Protein AF-A0A2T8HX60-F1 (afdb_monomer_lite)

Organism: NCBI:txid2172121

Sequence (110 aa):
MSPNERKAMIRKDHADLSLIKQCKLLKISRSSLYYTPVGVNAETLKLMNEIDRVFTKYPFFGSRQIAAYLPRNGFHAGRHRVRRLMGLMVSVRLRRSDGAMKCLLDVHQR

InterPro domains:
  IPR025948 HTH-like domain [PF13276] (46-87)

Secondary structure (DSSP, 8-state):
--HHHHHHT--TT-SS--HHHHHHHTT--HHHHH----PPPHHHHHHHHHHHHHHHH-TT--HHHHHHHGGGGT----HHHHHHHHHHHHHHHTT-----------S---

pLDDT: mean 74.8, std 18.22, range [28.78, 91.25]

Radius of gyration: 20.83 Å; chains: 1; bounding box: 56×25×52 Å

Foldseek 3Di:
DDPVVLLVPQDPPDPPDDSVNSCVVSVHDPVVNVDDDDDQDPLNVVVLVLLVVVCVVPVPDALCNSQVCQVVVVDHDDSVSSNVSVVVVVVVVVVDPDDDPDDPPDPDDD

Structure (mmCIF, N/CA/C/O backbone):
data_AF-A0A2T8HX60-F1
#
_entry.id   AF-A0A2T8HX60-F1
#
loop_
_atom_site.group_PDB
_atom_site.id
_atom_site.type_symbol
_atom_site.label_atom_id
_atom_site.label_alt_id
_atom_site.label_comp_id
_atom_site.label_asym_id
_atom_site.label_entity_id
_atom_site.label_seq_id
_atom_site.pdbx_PDB_ins_code
_atom_site.Cartn_x
_atom_site.Cartn_y
_atom_site.Cartn_z
_atom_site.occupancy
_atom_site.B_iso_or_equiv
_atom_site.auth_seq_id
_atom_site.auth_comp_id
_atom_site.auth_asym_id
_atom_site.auth_atom_id
_atom_site.pdbx_PDB_model_num
ATOM 1 N N . MET A 1 1 ? 5.565 7.638 -23.704 1.00 61.66 1 MET A N 1
ATOM 2 C CA . MET A 1 1 ? 5.446 6.167 -23.633 1.00 61.66 1 MET A CA 1
ATOM 3 C C . MET A 1 1 ? 5.585 5.668 -22.205 1.00 61.66 1 MET A C 1
ATOM 5 O O . MET A 1 1 ? 6.583 5.952 -21.534 1.00 61.66 1 MET A O 1
ATOM 9 N N . SER A 1 2 ? 4.587 4.924 -21.740 1.00 76.56 2 SER A N 1
ATOM 10 C CA . SER A 1 2 ? 4.588 4.257 -20.443 1.00 76.56 2 SER A CA 1
ATOM 11 C C . SER A 1 2 ? 5.667 3.160 -20.386 1.00 76.56 2 SER A C 1
ATOM 13 O O . SER A 1 2 ? 6.133 2.668 -21.419 1.00 76.56 2 SER A O 1
ATOM 15 N N . PRO A 1 3 ? 6.123 2.759 -19.189 1.00 73.69 3 PRO A N 1
ATOM 16 C CA . PRO A 1 3 ? 7.062 1.646 -19.048 1.00 73.69 3 PRO A CA 1
ATOM 17 C C . PRO A 1 3 ? 6.538 0.322 -19.626 1.00 73.69 3 PRO A C 1
ATOM 19 O O . PRO A 1 3 ? 7.337 -0.484 -20.092 1.00 73.69 3 PRO A O 1
ATOM 22 N N . ASN A 1 4 ? 5.218 0.102 -19.623 1.00 78.06 4 ASN A N 1
ATOM 23 C CA . ASN A 1 4 ? 4.605 -1.120 -20.148 1.00 78.06 4 ASN A CA 1
ATOM 24 C C . ASN A 1 4 ? 4.627 -1.162 -21.681 1.00 78.06 4 ASN A C 1
ATOM 26 O O . ASN A 1 4 ? 4.967 -2.194 -22.249 1.00 78.06 4 ASN A O 1
ATOM 30 N N . GLU A 1 5 ? 4.360 -0.033 -22.342 1.00 79.88 5 GLU A N 1
ATOM 31 C CA . GLU A 1 5 ? 4.465 0.084 -23.806 1.00 79.88 5 GLU A CA 1
ATOM 32 C C . GLU A 1 5 ? 5.886 -0.216 -24.281 1.00 79.88 5 GLU A C 1
ATOM 34 O O . GLU A 1 5 ? 6.091 -0.978 -25.220 1.00 79.88 5 GLU A O 1
ATOM 39 N N . ARG A 1 6 ? 6.888 0.312 -23.570 1.00 81.88 6 ARG A N 1
ATOM 40 C CA . ARG A 1 6 ? 8.293 0.052 -23.891 1.00 81.88 6 ARG A CA 1
ATOM 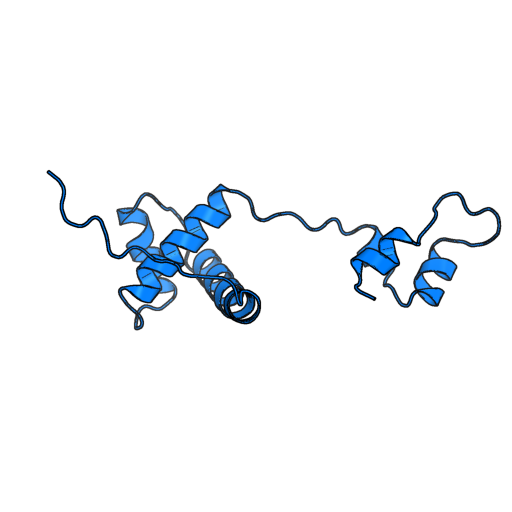41 C C . ARG A 1 6 ? 8.675 -1.419 -23.686 1.00 81.88 6 ARG A C 1
ATOM 43 O O . ARG A 1 6 ? 9.475 -1.938 -24.451 1.00 81.88 6 ARG A O 1
ATOM 50 N N . LYS A 1 7 ? 8.103 -2.118 -22.697 1.00 80.25 7 LYS A N 1
ATOM 51 C CA . LYS A 1 7 ? 8.326 -3.567 -22.520 1.00 80.25 7 LYS A CA 1
ATOM 52 C C . LYS A 1 7 ? 7.730 -4.390 -23.662 1.00 80.25 7 LYS A C 1
ATOM 54 O O . LYS A 1 7 ? 8.363 -5.351 -24.083 1.00 80.25 7 LYS A O 1
ATOM 59 N N . ALA A 1 8 ? 6.552 -4.013 -24.161 1.00 83.00 8 ALA A N 1
ATOM 60 C CA . ALA A 1 8 ? 5.886 -4.713 -25.262 1.00 83.00 8 ALA A CA 1
ATOM 61 C C . ALA A 1 8 ? 6.681 -4.655 -26.581 1.00 83.00 8 ALA A C 1
ATOM 63 O O . ALA A 1 8 ? 6.529 -5.526 -27.429 1.00 83.00 8 ALA A O 1
ATOM 64 N N . MET A 1 9 ? 7.567 -3.665 -26.734 1.00 84.81 9 MET A N 1
ATOM 65 C CA . MET A 1 9 ? 8.452 -3.526 -27.897 1.00 84.81 9 MET A CA 1
ATOM 66 C C . MET A 1 9 ? 9.658 -4.478 -27.879 1.00 84.81 9 MET A C 1
ATOM 68 O O . MET A 1 9 ? 10.383 -4.557 -28.869 1.00 84.81 9 MET A O 1
ATOM 72 N N . ILE A 1 10 ? 9.907 -5.187 -26.773 1.00 83.88 10 ILE A N 1
ATOM 73 C CA . ILE A 1 10 ? 11.061 -6.081 -26.651 1.00 83.88 10 ILE A CA 1
ATOM 74 C C . ILE A 1 10 ? 10.733 -7.440 -27.268 1.00 83.88 10 ILE A C 1
ATOM 76 O O . ILE A 1 10 ? 9.818 -8.134 -26.827 1.00 83.88 10 ILE A O 1
ATOM 80 N N . ARG A 1 11 ? 11.530 -7.850 -28.258 1.00 81.75 11 ARG A N 1
ATOM 81 C CA . ARG A 1 11 ? 11.394 -9.135 -28.953 1.00 81.75 11 ARG A CA 1
ATOM 82 C C . ARG A 1 11 ? 12.524 -10.071 -28.546 1.00 81.75 11 ARG A C 1
ATOM 84 O O . ARG A 1 11 ? 13.696 -9.750 -28.737 1.00 81.75 11 ARG A O 1
ATOM 91 N N . LYS A 1 12 ? 12.175 -11.236 -27.992 1.00 73.44 12 LYS A N 1
ATOM 92 C CA . LYS A 1 12 ? 13.152 -12.268 -27.603 1.00 73.44 12 LYS A CA 1
ATOM 93 C C . LYS A 1 12 ? 13.810 -12.933 -28.814 1.00 73.44 12 LYS A C 1
ATOM 95 O O . LYS A 1 12 ? 14.993 -13.239 -28.747 1.00 73.44 12 LYS A O 1
ATOM 100 N N . ASP A 1 13 ? 13.083 -13.036 -29.923 1.00 73.38 13 ASP A N 1
ATOM 101 C CA . ASP A 1 13 ? 13.500 -13.787 -31.116 1.00 73.38 13 ASP A CA 1
ATOM 102 C C . ASP A 1 13 ? 14.191 -12.899 -32.164 1.00 73.38 13 ASP A C 1
ATOM 104 O O . ASP A 1 13 ? 14.116 -13.142 -33.366 1.00 73.38 13 ASP A O 1
ATOM 108 N N . HIS A 1 14 ? 14.811 -11.801 -31.729 1.00 75.81 14 HIS A N 1
ATOM 109 C CA . HIS A 1 14 ? 15.467 -10.878 -32.646 1.00 75.81 14 HIS A CA 1
ATOM 110 C C . HIS A 1 14 ? 16.902 -11.343 -32.917 1.00 75.81 14 HIS A C 1
ATOM 112 O O . HIS A 1 14 ? 17.748 -11.271 -32.027 1.00 75.81 14 HIS A O 1
ATOM 118 N N . ALA A 1 15 ? 17.164 -11.805 -34.143 1.00 68.25 15 ALA A N 1
ATOM 119 C CA . ALA A 1 15 ? 18.442 -12.401 -34.541 1.00 68.25 15 ALA A CA 1
ATOM 120 C C . ALA A 1 15 ? 19.659 -11.473 -34.329 1.00 68.25 15 ALA A C 1
ATOM 122 O O . ALA A 1 15 ? 20.715 -11.938 -33.909 1.00 68.25 15 ALA A O 1
ATOM 123 N N . ASP A 1 16 ? 19.494 -10.159 -34.521 1.00 75.81 16 ASP A N 1
ATOM 124 C CA . ASP A 1 16 ? 20.624 -9.212 -34.557 1.00 75.81 16 ASP A CA 1
ATOM 125 C C . ASP A 1 16 ? 20.810 -8.392 -33.265 1.00 75.81 16 ASP A C 1
ATOM 127 O O . ASP A 1 16 ? 21.853 -7.770 -33.029 1.00 75.81 16 ASP A O 1
ATOM 131 N N . LEU A 1 17 ? 19.796 -8.361 -32.393 1.00 79.88 17 LEU A N 1
ATOM 132 C CA . LEU A 1 17 ? 19.754 -7.473 -31.230 1.00 79.88 17 LEU A CA 1
ATOM 133 C C . LEU A 1 17 ? 19.484 -8.241 -29.941 1.00 79.88 17 LEU A C 1
ATOM 135 O O . LEU A 1 17 ? 18.357 -8.635 -29.649 1.00 79.88 17 LEU A O 1
ATOM 139 N N . SER A 1 18 ? 20.510 -8.345 -29.092 1.00 83.44 18 SER A N 1
ATOM 140 C CA . SER A 1 18 ? 20.359 -8.926 -27.758 1.00 83.44 18 SER A CA 1
ATOM 141 C C . SER A 1 18 ? 19.398 -8.113 -26.882 1.00 83.44 18 SER A C 1
ATOM 143 O O . SER A 1 18 ? 19.317 -6.884 -26.978 1.00 83.44 18 SER A O 1
ATOM 145 N N . LEU A 1 19 ? 18.728 -8.788 -25.943 1.00 81.38 19 LEU A N 1
ATOM 146 C CA . LEU A 1 19 ? 17.822 -8.159 -24.970 1.00 81.38 19 LEU A CA 1
ATOM 147 C C . LEU A 1 19 ? 18.475 -6.992 -24.207 1.00 81.38 19 LEU A C 1
ATOM 149 O O . LEU A 1 19 ? 17.801 -6.036 -23.834 1.00 81.38 19 LEU A O 1
ATOM 153 N N . ILE A 1 20 ? 19.794 -7.038 -23.992 1.00 82.06 20 ILE A N 1
ATOM 154 C CA . ILE A 1 20 ? 20.549 -5.962 -23.333 1.00 82.06 20 ILE A CA 1
ATOM 155 C C . ILE A 1 20 ? 20.574 -4.701 -24.205 1.00 82.06 20 ILE A C 1
ATOM 157 O O . ILE A 1 20 ? 20.327 -3.605 -23.697 1.00 82.06 20 ILE A O 1
ATOM 161 N N . LYS A 1 21 ? 20.837 -4.845 -25.511 1.00 85.25 21 LYS A N 1
ATOM 162 C CA . LYS A 1 21 ? 20.830 -3.721 -26.458 1.00 85.25 21 LYS A CA 1
ATOM 163 C C . LYS A 1 21 ? 19.422 -3.136 -26.589 1.00 85.25 21 LYS A C 1
ATOM 165 O O . LYS A 1 21 ? 19.274 -1.921 -26.505 1.00 85.25 21 LYS A O 1
ATOM 170 N N . GLN A 1 22 ? 18.396 -3.985 -26.680 1.00 86.38 22 GLN A N 1
ATOM 171 C CA . GLN A 1 22 ? 16.992 -3.553 -26.738 1.00 86.38 22 GLN A CA 1
ATOM 172 C C . GLN A 1 22 ? 16.574 -2.773 -25.476 1.00 86.38 22 GLN A C 1
ATOM 174 O O . GLN A 1 22 ? 16.037 -1.671 -25.578 1.00 86.38 22 GLN A O 1
ATOM 179 N N . CYS A 1 23 ? 16.907 -3.269 -24.278 1.00 86.38 23 CYS A N 1
ATOM 180 C CA . CYS A 1 23 ? 16.667 -2.556 -23.017 1.00 86.38 23 CYS A CA 1
ATOM 181 C C . CYS A 1 23 ? 17.394 -1.202 -22.953 1.00 86.38 23 CYS A C 1
ATOM 183 O O . CYS A 1 23 ? 16.814 -0.217 -22.492 1.00 86.38 23 CYS A O 1
ATOM 185 N N . LYS A 1 24 ? 18.647 -1.132 -23.434 1.00 86.25 24 LYS A N 1
ATOM 186 C CA . LYS A 1 24 ? 19.439 0.109 -23.462 1.00 86.25 24 LYS A CA 1
ATOM 187 C C . LYS A 1 24 ? 18.832 1.145 -24.414 1.00 86.25 24 LYS A C 1
ATOM 189 O O . LYS A 1 24 ? 18.733 2.310 -24.040 1.00 86.25 24 LYS A O 1
ATOM 194 N N . LEU A 1 25 ? 18.375 0.716 -25.593 1.00 88.38 25 LEU A N 1
ATOM 195 C CA . LEU A 1 25 ? 17.702 1.571 -26.578 1.00 88.38 25 LEU A CA 1
ATOM 196 C C . LEU A 1 25 ? 16.371 2.119 -26.046 1.00 88.38 25 LEU A C 1
ATOM 198 O O . LEU A 1 25 ? 16.098 3.311 -26.153 1.00 88.38 25 LEU A O 1
ATOM 202 N N . LEU A 1 26 ? 15.576 1.268 -25.393 1.00 85.69 26 LEU A N 1
ATOM 203 C CA . LEU A 1 26 ? 14.264 1.629 -24.846 1.00 85.69 26 LEU A CA 1
ATOM 204 C C . LEU A 1 26 ? 14.341 2.318 -23.468 1.00 85.69 26 LEU A C 1
ATOM 206 O O . LEU A 1 26 ? 13.309 2.662 -22.879 1.00 85.69 26 LEU A O 1
ATOM 210 N N . LYS A 1 27 ? 15.555 2.529 -22.937 1.00 85.88 27 LYS A N 1
ATOM 211 C CA . LYS A 1 27 ? 15.816 3.087 -21.599 1.00 85.88 27 LYS A CA 1
ATOM 212 C C . LYS A 1 27 ? 15.015 2.362 -20.502 1.00 85.88 27 LYS A C 1
ATOM 214 O O . LYS A 1 27 ? 14.371 3.000 -19.665 1.00 85.88 27 LYS A O 1
ATOM 219 N N . ILE A 1 28 ? 15.016 1.027 -20.529 1.00 83.06 28 ILE A N 1
ATOM 220 C CA . ILE A 1 28 ? 14.386 0.167 -19.514 1.00 83.06 28 ILE A CA 1
ATOM 221 C C . ILE A 1 28 ? 15.476 -0.614 -18.777 1.00 83.06 28 ILE A C 1
ATOM 223 O O . ILE A 1 28 ? 16.422 -1.108 -19.389 1.00 83.06 28 ILE A O 1
ATOM 227 N N . SER A 1 29 ? 15.342 -0.768 -17.459 1.00 82.25 29 SER A N 1
ATOM 228 C CA . SER A 1 29 ? 16.213 -1.675 -16.712 1.00 82.25 29 SER A CA 1
ATOM 229 C C . SER A 1 29 ? 15.919 -3.135 -17.071 1.00 82.25 29 SER A C 1
ATOM 231 O O . SER A 1 29 ? 14.763 -3.553 -17.171 1.00 82.25 29 SER A O 1
ATOM 233 N N . ARG A 1 30 ? 16.973 -3.951 -17.187 1.00 81.62 30 ARG A N 1
ATOM 234 C CA . ARG A 1 30 ? 16.845 -5.398 -17.432 1.00 81.62 30 ARG A CA 1
ATOM 235 C C . ARG A 1 30 ? 15.976 -6.089 -16.374 1.00 81.62 30 ARG A C 1
ATOM 237 O O . ARG A 1 30 ? 15.225 -6.994 -16.713 1.00 81.62 30 ARG A O 1
ATOM 244 N N . SER A 1 31 ? 16.043 -5.654 -15.115 1.00 80.50 31 SER A N 1
ATOM 245 C CA . SER A 1 31 ? 15.231 -6.204 -14.019 1.00 80.50 31 SER A CA 1
ATOM 246 C C . SER A 1 31 ? 13.730 -6.010 -14.236 1.00 80.50 31 SER A C 1
ATOM 248 O O . SER A 1 31 ? 12.940 -6.889 -13.905 1.00 80.50 31 SER A O 1
ATOM 250 N N . SER A 1 32 ? 13.328 -4.900 -14.859 1.00 78.31 32 SER A N 1
ATOM 251 C CA . SER A 1 32 ? 11.923 -4.618 -15.148 1.00 78.31 32 SER A CA 1
ATOM 252 C C . SER A 1 32 ? 11.336 -5.594 -16.174 1.00 78.31 32 SER A C 1
ATOM 254 O O . SER A 1 32 ? 10.141 -5.870 -16.125 1.00 78.31 32 SER A O 1
ATOM 256 N N . LEU A 1 33 ? 12.156 -6.160 -17.067 1.00 77.50 33 LEU A N 1
ATOM 257 C CA . LEU A 1 33 ? 11.717 -7.152 -18.056 1.00 77.50 33 LEU A CA 1
ATOM 258 C C . LEU A 1 33 ? 11.217 -8.449 -17.406 1.00 77.50 33 LEU A C 1
ATOM 260 O O . LEU A 1 33 ? 10.273 -9.055 -17.898 1.00 77.50 33 LEU A O 1
ATOM 264 N N . TYR A 1 34 ? 11.831 -8.846 -16.291 1.00 78.06 34 TYR A N 1
ATOM 265 C CA . TYR A 1 34 ? 11.460 -10.052 -15.546 1.00 78.06 34 TYR A CA 1
ATOM 266 C C . TYR A 1 34 ? 10.445 -9.773 -14.432 1.00 78.06 34 TYR A C 1
ATOM 268 O O . TYR A 1 34 ? 9.792 -10.689 -13.938 1.00 78.06 34 TYR A O 1
ATOM 276 N N . TYR A 1 35 ? 10.297 -8.510 -14.028 1.00 74.19 35 TYR A N 1
ATOM 277 C CA . TYR A 1 35 ? 9.335 -8.122 -13.008 1.00 74.19 35 TYR A CA 1
ATOM 278 C C . TYR A 1 35 ? 7.912 -8.117 -13.572 1.00 74.19 35 TYR A C 1
ATOM 280 O O . TYR A 1 35 ? 7.519 -7.209 -14.315 1.00 74.19 35 TYR A O 1
ATOM 288 N N . THR A 1 36 ? 7.133 -9.115 -13.164 1.00 65.50 36 THR A N 1
ATOM 289 C CA . THR A 1 36 ? 5.686 -9.145 -13.383 1.00 65.50 36 THR A CA 1
ATOM 290 C C . THR A 1 36 ? 5.015 -8.428 -12.212 1.00 65.50 36 THR A C 1
ATOM 292 O O . THR A 1 36 ? 5.243 -8.822 -11.064 1.00 65.50 36 THR A O 1
ATOM 295 N N . PRO A 1 37 ? 4.228 -7.363 -12.449 1.00 66.19 37 PRO A N 1
ATOM 296 C CA . PRO A 1 37 ? 3.518 -6.693 -11.371 1.00 66.19 37 PRO A CA 1
ATOM 297 C C . PRO A 1 37 ? 2.537 -7.680 -10.736 1.00 66.19 37 PRO A C 1
ATOM 299 O O . PRO A 1 37 ? 1.609 -8.155 -11.387 1.00 66.19 37 PRO A O 1
ATOM 302 N N . VAL A 1 38 ? 2.751 -8.000 -9.462 1.00 67.81 38 VAL A N 1
ATOM 303 C CA . VAL A 1 38 ? 1.807 -8.819 -8.701 1.00 67.81 38 VAL A CA 1
ATOM 304 C C . VAL A 1 38 ? 0.586 -7.952 -8.417 1.00 67.81 38 VAL A C 1
ATOM 306 O O . VAL A 1 38 ? 0.687 -6.931 -7.733 1.00 67.81 38 VAL A O 1
ATOM 309 N N . GLY A 1 39 ? -0.558 -8.336 -8.986 1.00 64.69 39 GLY A N 1
ATOM 310 C CA . GLY A 1 39 ? -1.832 -7.673 -8.731 1.00 64.69 39 GLY A CA 1
ATOM 311 C C . GLY A 1 39 ? -2.175 -7.670 -7.239 1.00 64.69 39 GLY A C 1
ATOM 312 O O . GLY A 1 39 ? -1.758 -8.543 -6.476 1.00 64.69 39 GLY A O 1
ATOM 313 N N . VAL A 1 40 ? -2.944 -6.673 -6.803 1.00 69.44 40 VAL A N 1
ATOM 314 C CA . VAL A 1 40 ? -3.454 -6.644 -5.429 1.00 69.44 40 VAL A CA 1
ATOM 315 C C . VAL A 1 40 ? -4.488 -7.762 -5.285 1.00 69.44 40 VAL A C 1
ATOM 317 O O . VAL A 1 40 ? -5.509 -7.744 -5.964 1.00 69.44 40 VAL A O 1
ATOM 320 N N . ASN A 1 41 ? -4.222 -8.738 -4.412 1.00 77.88 41 ASN A N 1
ATOM 321 C CA . ASN A 1 41 ? -5.159 -9.830 -4.125 1.00 77.88 41 ASN A CA 1
ATOM 322 C C . ASN A 1 41 ? -6.516 -9.275 -3.632 1.00 77.88 41 ASN A C 1
ATOM 324 O O . ASN A 1 41 ? -6.534 -8.289 -2.889 1.00 77.88 41 ASN A O 1
ATOM 328 N N . ALA A 1 42 ? -7.629 -9.930 -3.975 1.00 78.81 42 ALA A N 1
ATOM 329 C CA . ALA A 1 42 ? -8.988 -9.554 -3.577 1.00 78.81 42 ALA A CA 1
ATOM 330 C C . ALA A 1 42 ? -9.133 -9.365 -2.055 1.00 78.81 42 ALA A C 1
ATOM 332 O O . ALA A 1 42 ? -9.728 -8.391 -1.603 1.00 78.81 42 ALA A O 1
ATOM 333 N N . GLU A 1 43 ? -8.500 -10.224 -1.254 1.00 82.06 43 GLU A N 1
ATOM 334 C CA . GLU A 1 43 ? -8.489 -10.094 0.212 1.00 82.06 43 GLU A CA 1
ATOM 335 C C . GLU A 1 43 ? -7.743 -8.842 0.693 1.00 82.06 43 GLU A C 1
ATOM 337 O O . GLU A 1 43 ? -8.137 -8.185 1.657 1.00 82.06 43 GLU A O 1
ATOM 342 N N . THR A 1 44 ? -6.678 -8.452 -0.012 1.00 83.44 44 THR A N 1
ATOM 343 C CA . THR A 1 44 ? -5.978 -7.194 0.277 1.00 83.44 44 THR A CA 1
ATOM 344 C C . THR A 1 44 ? -6.828 -5.995 -0.130 1.00 83.44 44 THR A C 1
ATOM 346 O O . THR A 1 44 ? -6.822 -4.998 0.584 1.00 83.44 44 THR A O 1
ATOM 349 N N . LEU A 1 45 ? -7.593 -6.093 -1.220 1.00 84.81 45 LEU A N 1
ATOM 350 C CA . LEU A 1 45 ? -8.509 -5.037 -1.647 1.00 84.81 45 LEU A CA 1
ATOM 351 C C . LEU A 1 45 ? -9.638 -4.816 -0.629 1.00 84.81 45 LEU A C 1
ATOM 353 O O . LEU A 1 45 ? -9.889 -3.676 -0.248 1.00 84.81 45 LEU A O 1
ATOM 357 N N . LYS A 1 46 ? -10.258 -5.891 -0.124 1.00 87.19 46 LYS A N 1
ATOM 358 C CA . LYS A 1 46 ? -11.263 -5.814 0.952 1.00 87.19 46 LYS A CA 1
ATOM 359 C C . LYS A 1 46 ? -10.696 -5.140 2.202 1.00 87.19 46 LYS A C 1
ATOM 361 O O . LYS A 1 46 ? -11.306 -4.221 2.736 1.00 87.19 46 LYS A O 1
ATOM 366 N N . LEU A 1 47 ? -9.491 -5.540 2.614 1.00 88.38 47 LEU A N 1
ATOM 367 C CA . LEU A 1 47 ? -8.799 -4.926 3.745 1.00 88.38 47 LEU A CA 1
ATOM 368 C C . LEU A 1 47 ? -8.502 -3.435 3.507 1.00 88.38 47 LEU A C 1
ATOM 370 O O . LEU A 1 47 ? -8.638 -2.634 4.426 1.00 88.38 47 LEU A O 1
ATOM 374 N N . MET A 1 48 ? -8.099 -3.048 2.293 1.00 88.06 48 MET A N 1
ATOM 375 C CA . MET A 1 48 ? -7.887 -1.639 1.941 1.00 88.06 48 MET A CA 1
ATOM 376 C C . MET A 1 48 ? -9.188 -0.838 2.025 1.00 88.06 48 MET A C 1
ATOM 378 O O . MET A 1 48 ? -9.183 0.240 2.607 1.00 88.06 48 MET A O 1
ATOM 382 N N . ASN A 1 49 ? -10.300 -1.373 1.515 1.00 87.81 49 ASN A N 1
ATOM 383 C CA . ASN A 1 49 ? -11.607 -0.716 1.597 1.00 87.81 49 ASN A CA 1
ATOM 384 C C . ASN A 1 49 ? -12.059 -0.526 3.051 1.00 87.81 49 ASN A C 1
ATOM 386 O O . ASN A 1 49 ? -12.555 0.541 3.407 1.00 87.81 49 ASN A O 1
ATOM 390 N N . GLU A 1 50 ? -11.843 -1.526 3.907 1.00 89.69 50 GLU A N 1
ATOM 391 C CA . GLU A 1 50 ? -12.200 -1.417 5.321 1.00 89.69 50 GLU A CA 1
ATOM 392 C C . GLU A 1 50 ? -11.333 -0.383 6.049 1.00 89.69 50 GLU A C 1
ATOM 394 O O . GLU A 1 50 ? -11.847 0.446 6.796 1.00 89.69 50 GLU A O 1
ATOM 399 N N . ILE A 1 51 ? -10.022 -0.361 5.782 1.00 88.69 51 ILE A N 1
ATOM 400 C CA . ILE A 1 51 ? -9.134 0.686 6.303 1.00 88.69 51 ILE A CA 1
ATOM 401 C C . ILE A 1 51 ? -9.623 2.071 5.858 1.00 88.69 51 ILE A C 1
ATOM 403 O O . ILE A 1 51 ? -9.608 2.995 6.671 1.00 88.69 51 ILE A O 1
ATOM 407 N N . ASP A 1 52 ? -10.098 2.216 4.616 1.00 87.88 52 ASP A N 1
ATOM 408 C CA . ASP A 1 52 ? -10.613 3.495 4.112 1.00 87.88 52 ASP A CA 1
ATOM 409 C C . ASP A 1 52 ? -11.873 3.932 4.854 1.00 87.88 52 ASP A C 1
ATOM 411 O O . ASP A 1 52 ? -12.016 5.092 5.242 1.00 87.88 52 ASP A O 1
ATOM 415 N N . ARG A 1 53 ? -12.774 2.980 5.107 1.00 87.75 53 ARG A N 1
ATOM 416 C CA . ARG A 1 53 ? -14.012 3.212 5.848 1.00 87.75 53 ARG A CA 1
ATOM 417 C C . ARG A 1 53 ? -13.724 3.675 7.273 1.00 87.75 53 ARG A C 1
ATOM 419 O O . ARG A 1 53 ? -14.322 4.647 7.734 1.00 87.75 53 ARG A O 1
ATOM 426 N N . VAL A 1 54 ? -12.791 3.015 7.959 1.00 89.06 54 VAL A N 1
ATOM 427 C CA . VAL A 1 54 ? -12.384 3.374 9.325 1.00 89.06 54 VAL A CA 1
ATOM 428 C C . VAL A 1 54 ? -11.705 4.737 9.352 1.00 89.06 54 VAL A C 1
ATOM 430 O O . VAL A 1 54 ? -12.029 5.550 10.213 1.00 89.06 54 VAL A O 1
ATOM 433 N N . PHE A 1 55 ? -10.808 5.011 8.403 1.00 86.44 55 PHE A N 1
ATOM 434 C CA . PHE A 1 55 ? -10.121 6.297 8.304 1.00 86.44 55 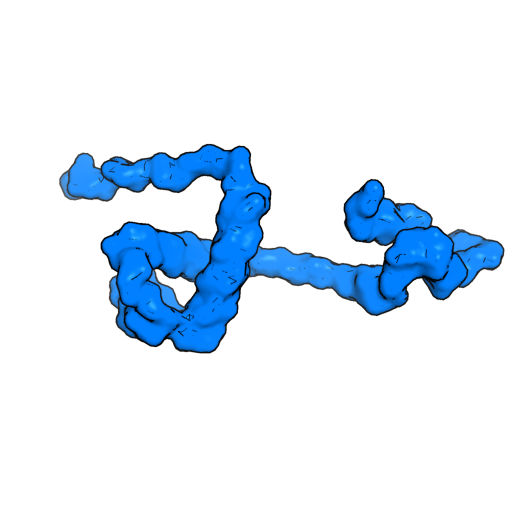PHE A CA 1
ATOM 435 C C . PHE A 1 55 ? -11.094 7.446 8.004 1.00 86.44 55 PHE A C 1
ATOM 437 O O . PHE A 1 55 ? -10.997 8.508 8.608 1.00 86.44 55 PHE A O 1
ATOM 444 N N . THR A 1 56 ? -12.082 7.218 7.134 1.00 85.19 56 THR A N 1
ATOM 445 C CA . THR A 1 56 ? -13.141 8.196 6.833 1.00 85.19 56 THR A CA 1
ATOM 446 C C . THR A 1 56 ? -14.031 8.458 8.049 1.00 85.19 56 THR A C 1
ATOM 448 O O . THR A 1 56 ? -14.399 9.599 8.311 1.00 85.19 56 THR A O 1
ATOM 451 N N . LYS A 1 57 ? -14.362 7.415 8.822 1.00 88.00 57 LYS A N 1
ATOM 452 C CA . LYS A 1 57 ? -15.189 7.535 10.032 1.00 88.00 57 LYS A CA 1
ATOM 453 C C . LYS A 1 57 ? -14.436 8.182 11.201 1.00 88.00 57 LYS A C 1
ATOM 455 O O . LYS A 1 57 ? -15.038 8.900 11.993 1.00 88.00 57 LYS A O 1
ATOM 460 N N . TYR A 1 58 ? -13.135 7.922 11.311 1.00 86.25 58 TYR A N 1
ATOM 461 C CA . TYR A 1 58 ? -12.277 8.379 12.403 1.00 86.25 58 TYR A CA 1
ATOM 462 C C . TYR A 1 58 ? -10.950 8.927 11.846 1.00 86.25 58 TYR A C 1
ATOM 464 O O . TYR A 1 58 ? -9.926 8.242 11.901 1.00 86.25 58 TYR A O 1
ATOM 472 N N . PRO A 1 59 ? -10.925 10.174 11.338 1.00 83.31 59 PRO A N 1
ATOM 473 C CA . PRO A 1 59 ? -9.750 10.746 10.662 1.00 83.31 59 PRO A CA 1
ATOM 474 C C . PRO A 1 59 ? -8.537 10.955 11.582 1.00 83.31 59 PRO A C 1
ATOM 476 O O . PRO A 1 59 ? -7.417 11.144 11.115 1.00 83.31 59 PRO A O 1
ATOM 479 N N . PHE A 1 60 ? -8.742 10.896 12.897 1.00 84.56 60 PHE A N 1
ATOM 480 C CA . PHE A 1 60 ? -7.695 10.983 13.915 1.00 84.56 60 PHE A CA 1
ATOM 481 C C . PHE A 1 60 ? -7.064 9.622 14.256 1.00 84.56 60 PHE A C 1
ATOM 483 O O . PHE A 1 60 ? -6.131 9.563 15.057 1.00 84.56 60 PHE A O 1
ATOM 490 N N . PHE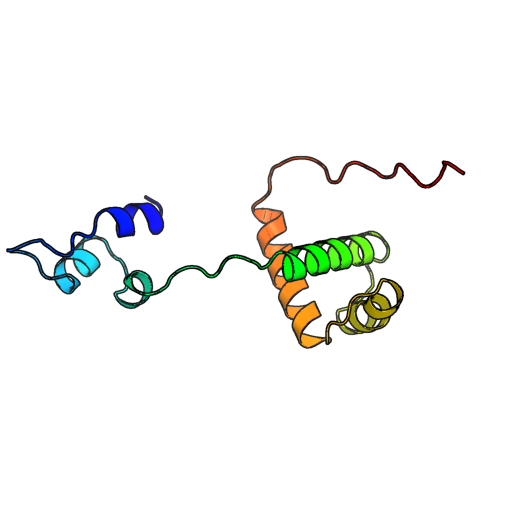 A 1 61 ? -7.553 8.516 13.680 1.00 86.56 61 PHE A N 1
ATOM 491 C CA . PHE A 1 61 ? -7.011 7.191 13.963 1.00 86.56 61 PHE A CA 1
ATOM 492 C C . PHE A 1 61 ? -5.698 6.924 13.224 1.00 86.56 61 PHE A C 1
ATOM 494 O O . PHE A 1 61 ? -5.614 6.936 11.998 1.00 86.56 61 PHE A O 1
ATOM 501 N N . GLY A 1 62 ? -4.663 6.585 13.992 1.00 86.19 62 GLY A N 1
ATOM 502 C CA . GLY A 1 62 ? -3.389 6.114 13.458 1.00 86.19 62 GLY A CA 1
ATOM 503 C C . GLY A 1 62 ? -3.372 4.613 13.140 1.00 86.19 62 GLY A C 1
ATOM 504 O O . GLY A 1 62 ? -4.271 3.849 13.494 1.00 86.19 62 GLY A O 1
ATOM 505 N N . SER A 1 63 ? -2.260 4.142 12.559 1.00 87.88 63 SER A N 1
ATOM 506 C CA . SER A 1 63 ? -2.064 2.723 12.180 1.00 87.88 63 SER A CA 1
ATOM 507 C C . SER A 1 63 ? -2.317 1.713 13.307 1.00 87.88 63 SER A C 1
ATOM 509 O O . SER A 1 63 ? -2.795 0.611 13.047 1.00 87.88 63 SER A O 1
ATOM 511 N N . ARG A 1 64 ? -1.979 2.067 14.556 1.00 89.56 64 ARG A N 1
ATOM 512 C CA . ARG A 1 64 ? -2.190 1.206 15.730 1.00 89.56 64 ARG A CA 1
ATOM 513 C C . ARG A 1 64 ? -3.673 1.088 16.088 1.00 89.56 64 ARG A C 1
ATOM 515 O O . ARG A 1 64 ? -4.131 -0.015 16.353 1.00 89.56 64 ARG A O 1
ATOM 522 N N . GLN A 1 65 ? -4.402 2.202 16.068 1.00 90.75 65 GLN A N 1
ATOM 523 C CA . GLN A 1 65 ? -5.830 2.239 16.400 1.00 90.75 65 GLN A CA 1
ATOM 524 C C . GLN A 1 65 ? -6.653 1.512 15.338 1.00 90.75 65 GLN A C 1
ATOM 526 O O . GLN A 1 65 ? -7.507 0.702 15.678 1.00 90.75 65 GLN A O 1
ATOM 531 N N . ILE A 1 66 ? -6.320 1.704 14.059 1.00 89.50 6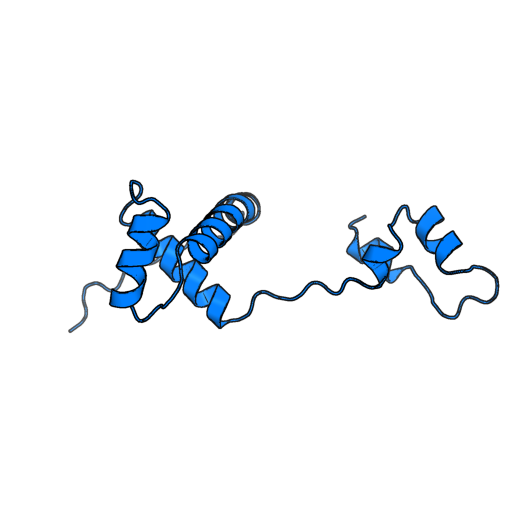6 ILE A N 1
ATOM 532 C CA . ILE A 1 66 ? -6.969 0.981 12.959 1.00 89.50 66 ILE A CA 1
ATOM 533 C C . ILE A 1 66 ? -6.703 -0.525 13.069 1.00 89.50 66 ILE A C 1
ATOM 535 O O . ILE A 1 66 ? -7.634 -1.315 12.966 1.00 89.50 66 ILE A O 1
ATOM 539 N N . ALA A 1 67 ? -5.463 -0.940 13.354 1.00 91.12 67 ALA A N 1
ATOM 540 C CA . ALA A 1 67 ? -5.142 -2.357 13.550 1.00 91.12 67 ALA A CA 1
ATOM 541 C C . ALA A 1 67 ? -5.913 -3.000 14.717 1.00 91.12 67 ALA A C 1
ATOM 543 O O . ALA A 1 67 ? -6.266 -4.170 14.629 1.00 91.12 67 ALA A O 1
ATOM 544 N N . ALA A 1 68 ? -6.195 -2.248 15.785 1.00 90.44 68 ALA A N 1
ATOM 545 C CA . ALA A 1 68 ? -7.012 -2.717 16.906 1.00 90.44 68 ALA A CA 1
ATOM 546 C C . ALA A 1 68 ? -8.523 -2.714 16.599 1.00 90.44 68 ALA A C 1
ATOM 548 O O . ALA A 1 68 ? -9.277 -3.461 17.218 1.00 90.44 68 ALA A O 1
ATOM 549 N N . TYR A 1 69 ? -8.971 -1.887 15.651 1.00 89.25 69 TYR A N 1
ATOM 550 C CA . TYR A 1 69 ? -10.373 -1.795 15.244 1.00 89.25 69 TYR A CA 1
ATOM 551 C C . TYR A 1 69 ? -10.767 -2.888 14.239 1.00 89.25 69 TYR A C 1
ATOM 553 O O . TYR A 1 69 ? -11.871 -3.418 14.314 1.00 89.25 69 TYR A O 1
ATOM 561 N N . LEU A 1 70 ? -9.854 -3.269 13.339 1.00 89.44 70 LEU A N 1
ATOM 562 C CA . LEU A 1 70 ? -10.095 -4.248 12.270 1.00 89.44 70 LEU A CA 1
ATOM 563 C C . LEU A 1 70 ? -10.663 -5.611 12.733 1.00 89.44 70 LEU A C 1
ATOM 565 O O . LEU A 1 70 ? -11.576 -6.097 12.060 1.00 89.44 70 LEU A O 1
ATOM 569 N N . PRO A 1 71 ? -10.229 -6.210 13.865 1.00 89.62 71 PRO A N 1
ATOM 570 C CA . PRO A 1 71 ? -10.786 -7.478 14.340 1.00 89.62 71 PRO A CA 1
ATOM 571 C C . PRO A 1 71 ? -12.289 -7.424 14.627 1.00 89.62 71 PRO A C 1
ATOM 573 O O . PRO A 1 71 ? -12.975 -8.427 14.461 1.00 89.62 71 PRO A O 1
ATOM 576 N N . ARG A 1 72 ? -12.830 -6.250 14.991 1.00 85.44 72 ARG A N 1
ATOM 577 C CA . ARG A 1 72 ? -14.276 -6.065 15.219 1.00 85.44 72 ARG A CA 1
ATOM 578 C C . ARG A 1 72 ? -15.097 -6.210 13.939 1.00 85.44 72 ARG A C 1
ATOM 580 O O . ARG A 1 72 ? -16.272 -6.540 14.011 1.00 85.44 72 ARG A O 1
ATOM 587 N N . ASN A 1 73 ? -14.460 -6.005 12.789 1.00 82.19 73 ASN A N 1
ATOM 588 C CA . ASN A 1 73 ? -15.076 -6.095 11.469 1.00 82.19 73 ASN A CA 1
ATOM 589 C C . ASN A 1 73 ? -14.645 -7.374 10.730 1.00 82.19 73 ASN A C 1
ATOM 591 O O . ASN A 1 73 ? -14.780 -7.460 9.514 1.00 82.19 73 ASN A O 1
ATOM 595 N N . GLY A 1 74 ? -14.088 -8.357 11.451 1.00 86.06 74 GLY A N 1
ATOM 596 C CA . GLY A 1 74 ? -13.668 -9.647 10.896 1.00 86.06 74 GLY A CA 1
ATOM 597 C C . GLY A 1 74 ? -12.318 -9.633 10.169 1.00 86.06 74 GLY A C 1
ATOM 598 O O . GLY A 1 74 ? -11.905 -10.657 9.624 1.00 86.06 74 GLY A O 1
ATOM 599 N N . PHE A 1 75 ? -11.588 -8.513 10.175 1.00 87.56 75 PHE A N 1
ATOM 600 C CA . PHE A 1 75 ? -10.300 -8.398 9.493 1.00 87.56 75 PHE A CA 1
ATOM 601 C C . PHE A 1 75 ? -9.121 -8.541 10.456 1.00 87.56 75 PHE A C 1
ATOM 603 O O . PHE A 1 75 ? -9.012 -7.843 11.460 1.00 87.56 75 PHE A O 1
ATOM 610 N N . HIS A 1 76 ? -8.161 -9.388 10.088 1.00 86.00 76 HIS A N 1
ATOM 611 C CA . HIS A 1 76 ? -6.937 -9.595 10.858 1.00 86.00 76 HIS A CA 1
ATOM 612 C C . HIS A 1 76 ? -5.737 -9.017 10.102 1.00 86.00 76 HIS A C 1
ATOM 614 O O . HIS A 1 76 ? -5.232 -9.601 9.141 1.00 86.00 76 HIS A O 1
ATOM 620 N N . ALA A 1 77 ? -5.263 -7.842 10.527 1.00 87.06 77 ALA A N 1
ATOM 621 C CA . ALA A 1 77 ? -4.06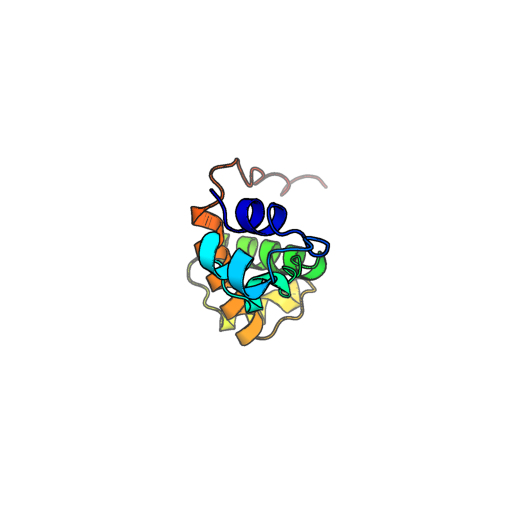2 -7.228 9.970 1.00 87.06 77 ALA A CA 1
ATOM 622 C C . ALA A 1 77 ? -3.224 -6.529 11.045 1.00 87.06 77 ALA A C 1
ATOM 624 O O . ALA A 1 77 ? -3.693 -5.651 11.762 1.00 87.06 77 ALA A O 1
ATOM 625 N N . GLY A 1 78 ? -1.938 -6.878 11.112 1.00 89.62 78 GLY A N 1
ATOM 626 C CA . GLY A 1 78 ? -1.002 -6.226 12.023 1.00 89.62 78 GLY A CA 1
ATOM 627 C C . GLY A 1 78 ? -0.700 -4.773 11.634 1.00 89.62 78 GLY A C 1
ATOM 628 O O . GLY A 1 78 ? -0.774 -4.382 10.465 1.00 89.62 78 GLY A O 1
ATOM 629 N N . ARG A 1 79 ? -0.246 -3.981 12.611 1.00 88.19 79 ARG A N 1
ATOM 630 C CA . ARG A 1 79 ? 0.077 -2.547 12.455 1.00 88.19 79 ARG A CA 1
ATOM 631 C C . ARG A 1 79 ? 1.002 -2.215 11.276 1.00 88.19 79 ARG A C 1
ATOM 633 O O . ARG A 1 79 ? 0.832 -1.177 10.644 1.00 88.19 79 ARG A O 1
ATOM 640 N N . HIS A 1 80 ? 1.969 -3.078 10.949 1.00 91.25 80 HIS A N 1
ATOM 641 C CA . HIS A 1 80 ? 2.886 -2.855 9.822 1.00 91.25 80 HIS A CA 1
ATOM 642 C C . HIS A 1 80 ? 2.188 -3.008 8.469 1.00 91.25 80 HIS A C 1
ATOM 644 O O . HIS A 1 80 ? 2.455 -2.227 7.553 1.00 91.25 80 HIS A O 1
ATOM 650 N N . ARG A 1 81 ? 1.264 -3.973 8.361 1.00 89.56 81 ARG A N 1
ATOM 651 C CA . ARG A 1 81 ? 0.442 -4.177 7.165 1.00 89.56 81 ARG A CA 1
ATOM 652 C C . ARG A 1 81 ? -0.499 -2.993 6.973 1.00 89.56 81 ARG A C 1
ATOM 654 O O . ARG A 1 81 ? -0.506 -2.411 5.896 1.00 89.56 81 ARG A O 1
ATOM 661 N N . VAL A 1 82 ? -1.182 -2.566 8.035 1.00 89.62 82 VAL A N 1
ATOM 662 C CA . VAL A 1 82 ? -2.058 -1.381 8.022 1.00 89.62 82 VAL A CA 1
ATOM 663 C C . VAL A 1 82 ? -1.286 -0.120 7.623 1.00 89.62 82 VAL A C 1
ATOM 665 O O . VAL A 1 82 ? -1.703 0.588 6.714 1.00 89.62 82 VAL A O 1
ATOM 668 N N . ARG A 1 83 ? -0.112 0.134 8.220 1.00 89.56 83 ARG A N 1
ATOM 669 C CA . ARG A 1 83 ? 0.731 1.295 7.876 1.00 89.56 83 ARG A CA 1
ATOM 670 C C . ARG A 1 83 ? 1.131 1.313 6.400 1.00 89.56 83 ARG A C 1
ATOM 672 O O . ARG A 1 83 ? 1.072 2.365 5.770 1.00 89.56 83 ARG A O 1
ATOM 679 N N . ARG A 1 84 ? 1.537 0.161 5.850 1.00 89.12 84 ARG A N 1
ATOM 680 C CA . ARG A 1 84 ? 1.882 0.035 4.426 1.00 89.12 84 ARG A CA 1
ATOM 681 C C . ARG A 1 84 ? 0.672 0.345 3.544 1.00 89.12 84 ARG A C 1
ATOM 683 O O . ARG A 1 84 ? 0.807 1.111 2.598 1.00 89.12 84 ARG A O 1
ATOM 690 N N . LEU A 1 85 ? -0.488 -0.235 3.860 1.00 87.38 85 LEU A N 1
ATOM 691 C CA . LEU A 1 85 ? -1.709 -0.053 3.075 1.00 87.38 85 LEU A CA 1
ATOM 692 C C . LEU A 1 85 ? -2.207 1.393 3.116 1.00 87.38 85 LEU A C 1
ATOM 694 O O . LEU A 1 85 ? -2.494 1.935 2.058 1.00 87.38 85 LEU A O 1
ATOM 698 N N . MET A 1 86 ? -2.189 2.057 4.275 1.00 85.62 86 MET A N 1
ATOM 699 C CA . MET A 1 86 ? -2.512 3.487 4.359 1.00 85.62 86 MET A CA 1
ATOM 700 C C . MET A 1 86 ? -1.586 4.343 3.484 1.00 85.62 86 MET A C 1
ATOM 702 O O . MET A 1 86 ? -2.061 5.208 2.757 1.00 85.62 86 MET A O 1
ATOM 706 N N . GLY A 1 87 ? -0.273 4.076 3.490 1.00 83.50 87 GLY A N 1
ATOM 707 C CA . GLY A 1 87 ? 0.673 4.798 2.629 1.00 83.50 87 GLY A CA 1
ATOM 708 C C . GLY A 1 87 ? 0.413 4.580 1.134 1.00 83.50 87 GLY A C 1
ATOM 709 O O . GLY A 1 87 ? 0.495 5.518 0.341 1.00 83.50 87 GLY A O 1
ATOM 710 N N . LEU A 1 88 ? 0.042 3.355 0.745 1.00 80.81 88 LEU A N 1
ATOM 711 C CA . LEU A 1 88 ? -0.365 3.051 -0.628 1.00 80.81 88 LEU A CA 1
ATOM 712 C C . LEU A 1 88 ? -1.676 3.754 -0.994 1.00 80.81 88 LEU A C 1
ATOM 714 O O . LEU A 1 88 ? -1.774 4.303 -2.084 1.00 80.81 88 LEU A O 1
ATOM 718 N N . MET A 1 89 ? -2.657 3.791 -0.093 1.00 75.12 89 MET A N 1
ATOM 719 C CA . MET A 1 89 ? -3.956 4.425 -0.333 1.00 75.12 89 MET A CA 1
ATOM 720 C C . MET A 1 89 ? -3.840 5.937 -0.520 1.00 75.12 89 MET A C 1
ATOM 722 O O . MET A 1 89 ? -4.462 6.464 -1.435 1.00 75.12 89 MET A O 1
ATOM 726 N N . VAL A 1 90 ? -2.990 6.626 0.249 1.00 64.75 90 VAL A N 1
ATOM 727 C CA . VAL A 1 90 ? -2.716 8.062 0.041 1.00 64.75 90 VAL A CA 1
ATOM 728 C C . VAL A 1 90 ? -2.100 8.314 -1.346 1.00 64.75 90 VAL A C 1
ATOM 730 O O . VAL A 1 90 ? -2.496 9.252 -2.032 1.00 64.75 90 VAL A O 1
ATOM 733 N N . SER A 1 91 ? -1.199 7.442 -1.820 1.00 55.41 91 SER A N 1
ATOM 734 C CA . SER A 1 91 ? -0.629 7.542 -3.178 1.00 55.41 91 SER A CA 1
ATOM 735 C C . SER A 1 91 ? -1.624 7.173 -4.290 1.00 55.41 91 SER A C 1
ATOM 737 O O . SER A 1 91 ? -1.575 7.742 -5.381 1.00 55.41 91 SER A O 1
ATOM 739 N N . VAL A 1 92 ? -2.521 6.214 -4.040 1.00 55.00 92 VAL A N 1
ATOM 740 C CA . VAL A 1 92 ? -3.552 5.777 -4.998 1.00 55.00 92 VAL A CA 1
ATOM 741 C C . VAL A 1 92 ? -4.695 6.793 -5.083 1.00 55.00 92 VAL A C 1
ATOM 743 O O . VAL A 1 92 ? -5.236 6.991 -6.169 1.00 55.00 92 VAL A O 1
ATOM 746 N N . ARG A 1 93 ? -5.015 7.499 -3.991 1.00 51.06 93 ARG A N 1
ATOM 747 C CA . ARG A 1 93 ? -6.034 8.560 -3.959 1.00 51.06 93 ARG A CA 1
ATOM 748 C C . ARG A 1 93 ? -5.698 9.728 -4.891 1.00 51.06 93 ARG A C 1
ATOM 750 O O . ARG A 1 93 ? -6.606 10.280 -5.489 1.00 51.06 93 ARG A O 1
ATOM 757 N N . LEU A 1 94 ? -4.414 10.032 -5.103 1.00 43.09 94 LEU A N 1
ATOM 758 C CA . LEU A 1 94 ? -3.976 11.046 -6.078 1.00 43.09 94 LEU A CA 1
ATOM 759 C C . LEU A 1 94 ? -4.038 10.577 -7.543 1.00 43.09 94 LEU A C 1
ATOM 761 O O . LEU A 1 94 ? -3.855 11.385 -8.446 1.00 43.09 94 LEU A O 1
ATOM 765 N N . ARG A 1 95 ? -4.260 9.280 -7.799 1.00 40.44 95 ARG A N 1
ATOM 766 C CA . ARG A 1 95 ? -4.330 8.711 -9.158 1.00 40.44 95 ARG A CA 1
ATOM 767 C C . ARG A 1 95 ? -5.735 8.312 -9.598 1.00 40.44 95 ARG A C 1
ATOM 769 O O . ARG A 1 95 ? -5.913 7.991 -10.767 1.00 40.44 95 ARG A O 1
ATOM 776 N N . ARG A 1 96 ? -6.715 8.304 -8.691 1.00 39.28 96 ARG A N 1
ATOM 777 C CA . ARG A 1 96 ? -8.119 8.024 -9.010 1.00 39.28 96 ARG A CA 1
ATOM 778 C C . ARG A 1 96 ? -8.921 9.318 -8.997 1.00 39.28 96 ARG A C 1
ATOM 780 O O . ARG A 1 96 ? -9.533 9.665 -7.994 1.00 39.28 96 ARG A O 1
ATOM 787 N N . SER A 1 97 ? -8.932 9.989 -10.140 1.00 37.12 97 SER A N 1
ATOM 788 C CA . SER A 1 97 ? -9.906 11.027 -10.482 1.00 37.12 97 SER A CA 1
ATOM 789 C C . SER A 1 97 ? -11.191 10.395 -11.026 1.00 37.12 97 SER A C 1
ATOM 791 O O . SER A 1 97 ? -11.690 10.843 -12.043 1.00 37.12 97 SER A O 1
ATOM 793 N N . ASP A 1 98 ? -11.710 9.345 -10.384 1.00 35.62 98 ASP A N 1
ATOM 794 C CA . ASP A 1 98 ? -12.957 8.699 -10.797 1.00 35.62 98 ASP A CA 1
ATOM 795 C C . ASP A 1 98 ? -13.839 8.458 -9.572 1.00 35.62 98 ASP A C 1
ATOM 797 O O . ASP A 1 98 ? -13.547 7.614 -8.725 1.00 35.62 98 ASP A O 1
ATOM 801 N N . GLY A 1 99 ? -14.898 9.265 -9.492 1.00 35.88 99 GLY A N 1
ATOM 802 C CA . GLY A 1 99 ? -16.221 8.891 -8.998 1.00 35.88 99 GLY A CA 1
ATOM 803 C C . GLY A 1 99 ? -16.315 8.128 -7.677 1.00 35.88 99 GLY A C 1
ATOM 804 O O . GLY A 1 99 ? -16.288 6.906 -7.647 1.00 35.88 99 GLY A O 1
ATOM 805 N N . ALA A 1 100 ? -16.632 8.876 -6.621 1.00 37.06 100 ALA A N 1
ATOM 806 C CA . ALA A 1 100 ? -17.693 8.519 -5.684 1.00 37.06 100 ALA A CA 1
ATOM 807 C C . ALA A 1 100 ? -17.639 7.118 -5.029 1.00 37.06 100 ALA A C 1
ATOM 809 O O . ALA A 1 100 ? -18.292 6.176 -5.468 1.00 37.06 100 ALA A O 1
ATOM 810 N N . MET A 1 101 ? -17.095 7.062 -3.809 1.00 35.72 101 MET A N 1
ATOM 811 C CA . MET A 1 101 ? -17.629 6.185 -2.754 1.00 35.72 101 MET A CA 1
ATOM 812 C C . MET A 1 101 ? -18.970 6.771 -2.258 1.00 35.72 101 MET A C 1
ATOM 814 O O . MET A 1 101 ? -19.143 7.117 -1.090 1.00 35.72 101 MET A O 1
ATOM 818 N N . LYS A 1 102 ? -19.915 6.974 -3.185 1.00 37.38 102 LYS A N 1
ATOM 819 C CA . LYS A 1 102 ? -21.317 7.241 -2.876 1.00 37.38 102 LYS A CA 1
ATOM 820 C C . LYS A 1 102 ? -21.867 5.929 -2.338 1.00 37.38 102 LYS A C 1
ATOM 822 O O . LYS A 1 102 ? -22.056 4.992 -3.098 1.00 37.38 102 LYS A O 1
ATOM 827 N N . CYS A 1 103 ? -22.026 5.857 -1.025 1.00 28.78 103 CYS A N 1
ATOM 828 C CA . CYS A 1 103 ? -23.322 5.593 -0.410 1.00 28.78 103 CYS A CA 1
ATOM 829 C C . CYS A 1 103 ? -23.163 5.552 1.108 1.00 28.78 103 CYS A C 1
ATOM 831 O O . CYS A 1 103 ? -22.796 4.552 1.718 1.00 28.78 103 CYS A O 1
ATOM 833 N N . LEU A 1 104 ? -23.514 6.687 1.702 1.00 36.69 104 LEU A N 1
ATOM 834 C CA . LEU A 1 104 ? -24.016 6.820 3.062 1.00 36.69 104 LEU A CA 1
ATOM 835 C C . LEU A 1 104 ? -25.499 6.369 3.127 1.00 36.69 104 LEU A C 1
ATOM 837 O O . LEU A 1 104 ? -26.328 7.023 3.742 1.00 36.69 104 LEU A O 1
ATOM 841 N N . LEU A 1 105 ? -25.850 5.282 2.440 1.00 37.22 105 LEU A N 1
ATOM 842 C CA . LEU A 1 105 ? -27.184 4.672 2.352 1.00 37.22 105 LEU A CA 1
ATOM 843 C C . LEU A 1 105 ? -26.881 3.169 2.212 1.00 37.22 105 LEU A C 1
ATOM 845 O O . LEU A 1 105 ? -26.334 2.783 1.190 1.00 37.22 105 LEU A O 1
ATOM 849 N N . ASP A 1 106 ? -26.890 2.336 3.252 1.00 29.45 106 ASP A N 1
ATOM 850 C CA . ASP A 1 106 ? -28.047 1.975 4.067 1.00 29.45 106 ASP A CA 1
ATOM 851 C C . ASP A 1 106 ? -27.709 1.871 5.566 1.00 29.45 106 ASP A C 1
ATOM 853 O O . ASP A 1 106 ? -27.111 0.905 6.038 1.00 29.45 106 ASP A O 1
ATOM 857 N N . VAL A 1 107 ? -28.128 2.879 6.336 1.00 44.06 107 VAL A N 1
ATOM 858 C CA . VAL A 1 107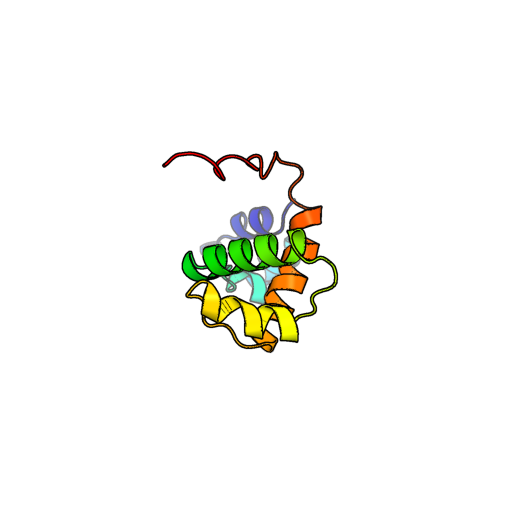 ? -28.329 2.791 7.799 1.00 44.06 107 VAL A CA 1
ATOM 859 C C . VAL A 1 107 ? -29.817 2.574 8.133 1.00 44.06 107 VAL A C 1
ATOM 861 O O . VAL A 1 107 ? -30.189 2.492 9.295 1.00 44.06 107 VAL A O 1
ATOM 864 N N . HIS A 1 108 ? -30.694 2.399 7.142 1.00 35.38 108 HIS A N 1
ATOM 865 C CA . HIS A 1 108 ? -32.108 2.129 7.395 1.00 35.38 108 HIS A CA 1
ATOM 866 C C . HIS A 1 108 ? -32.722 1.230 6.320 1.00 35.38 108 HIS A C 1
ATOM 868 O O . HIS A 1 108 ? -33.307 1.722 5.363 1.00 35.38 108 HIS A O 1
ATOM 874 N N . GLN A 1 109 ? -32.684 -0.084 6.542 1.00 33.41 109 GLN A N 1
ATOM 875 C CA . GLN A 1 109 ? -33.814 -0.956 6.219 1.00 33.41 109 GLN A CA 1
ATOM 876 C C . GLN A 1 109 ? -33.717 -2.263 7.018 1.00 33.41 109 GLN A C 1
ATOM 878 O O . GLN A 1 109 ? -32.913 -3.122 6.691 1.00 33.41 109 GLN A O 1
ATOM 883 N N . ARG A 1 110 ? -34.542 -2.299 8.077 1.00 33.78 110 ARG A N 1
ATOM 884 C CA . ARG A 1 110 ? -35.105 -3.434 8.838 1.00 33.78 110 ARG A CA 1
ATOM 885 C C . ARG A 1 110 ? -34.207 -4.621 9.186 1.00 33.78 110 ARG A C 1
ATOM 887 O O . ARG A 1 110 ? -33.858 -5.402 8.282 1.00 33.78 110 ARG A O 1
#